Protein AF-A0AAP0S7R6-F1 (afdb_monomer_lite)

Foldseek 3Di:
DLLCVVVVHDDPVVVVVVVLVVQCVVCVNDCVSVVPVPVVVSVVVVVVNVVVVLVVCVVPHDPVVSVVVVVVVVVVVVVVVVVVVVPDDDPPDPDPPPD

Secondary structure (DSSP, 8-state):
-HHHHTTT----HHHHHHHHHHHHHHTTT-THHIIIIIIHHHHHHHHHHHHHHHHHHHHHS-HHHHHHHHHHHHHHHHHHHHHHHTTS----PPPS---

Structure (mmCIF, N/CA/C/O backbone):
data_AF-A0AAP0S7R6-F1
#
_entry.id   AF-A0AAP0S7R6-F1
#
loop_
_atom_site.group_PDB
_atom_site.id
_atom_site.type_symbol
_atom_site.label_atom_id
_atom_site.label_alt_id
_atom_site.label_comp_id
_atom_site.label_asym_id
_atom_site.label_entity_id
_atom_site.label_seq_id
_atom_site.pdbx_PDB_ins_code
_atom_site.Cartn_x
_atom_site.Cartn_y
_atom_site.Cartn_z
_atom_site.occupancy
_atom_site.B_iso_or_equiv
_atom_site.auth_seq_id
_atom_site.auth_comp_id
_atom_site.auth_asym_id
_atom_site.auth_atom_id
_atom_site.pdbx_PDB_model_num
ATOM 1 N N . MET A 1 1 ? -4.822 -11.091 -0.656 1.00 69.81 1 MET A N 1
ATOM 2 C CA . MET A 1 1 ? -5.559 -9.813 -0.559 1.00 69.81 1 MET A CA 1
ATOM 3 C C . MET A 1 1 ? -4.721 -8.626 -1.018 1.00 69.81 1 MET A C 1
ATOM 5 O O . MET A 1 1 ? -4.900 -8.269 -2.162 1.00 69.81 1 MET A O 1
ATOM 9 N N . ILE A 1 2 ? -3.779 -8.067 -0.238 1.00 71.38 2 ILE A N 1
ATOM 10 C CA . ILE A 1 2 ? -3.043 -6.840 -0.656 1.00 71.38 2 ILE A CA 1
ATOM 11 C C . ILE A 1 2 ? -2.302 -7.012 -1.992 1.00 71.38 2 ILE A C 1
ATOM 13 O O . IL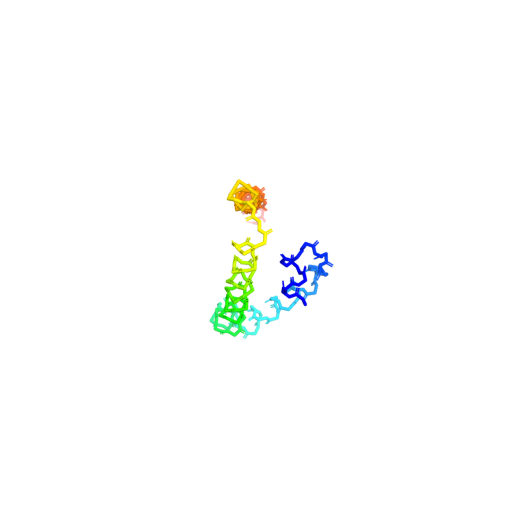E A 1 2 ? -2.474 -6.209 -2.898 1.00 71.38 2 ILE A O 1
ATOM 17 N N . ASN A 1 3 ? -1.530 -8.091 -2.158 1.00 74.50 3 ASN A N 1
ATOM 18 C CA . ASN A 1 3 ? -0.812 -8.327 -3.418 1.00 74.50 3 ASN A CA 1
ATOM 19 C C . ASN A 1 3 ? -1.769 -8.524 -4.606 1.00 74.50 3 ASN A C 1
ATOM 21 O O . ASN A 1 3 ? -1.476 -8.058 -5.694 1.00 74.50 3 ASN A O 1
ATOM 25 N N . GLN A 1 4 ? -2.917 -9.165 -4.375 1.00 77.19 4 GLN A N 1
ATOM 26 C CA . GLN A 1 4 ? -3.945 -9.408 -5.393 1.00 77.19 4 GLN A CA 1
ATOM 27 C C . GLN A 1 4 ? -4.590 -8.097 -5.855 1.00 77.19 4 GLN A C 1
ATOM 29 O O . GLN A 1 4 ? -4.662 -7.827 -7.048 1.00 77.19 4 GLN A O 1
ATOM 34 N N . GLU A 1 5 ? -4.960 -7.227 -4.913 1.00 73.00 5 GLU A N 1
ATOM 35 C CA . GLU A 1 5 ? -5.410 -5.864 -5.218 1.00 73.00 5 GLU A CA 1
ATOM 36 C C . GLU A 1 5 ? -4.341 -5.073 -5.986 1.00 73.00 5 GLU A C 1
ATOM 38 O O . GLU A 1 5 ? -4.644 -4.436 -6.991 1.00 73.00 5 GLU A O 1
ATOM 43 N N . CYS A 1 6 ? -3.069 -5.174 -5.582 1.00 71.19 6 CYS A N 1
ATOM 44 C CA . CYS A 1 6 ? -1.943 -4.516 -6.261 1.00 71.19 6 CYS A CA 1
ATOM 45 C C . CYS A 1 6 ? -1.609 -5.118 -7.645 1.00 71.19 6 CYS A C 1
ATOM 47 O O . CYS A 1 6 ? -0.812 -4.558 -8.412 1.00 71.19 6 CYS A O 1
ATOM 49 N N . GLU A 1 7 ? -2.179 -6.273 -7.976 1.00 78.50 7 GLU A N 1
ATOM 50 C CA . GLU A 1 7 ? -2.157 -6.869 -9.314 1.00 78.50 7 GLU A CA 1
ATOM 51 C C . GLU A 1 7 ? -3.379 -6.470 -10.151 1.00 78.50 7 GLU A C 1
ATOM 53 O O . GLU A 1 7 ? -3.397 -6.727 -11.353 1.00 78.50 7 GLU A O 1
ATOM 58 N N . GLY A 1 8 ? -4.339 -5.753 -9.557 1.00 68.75 8 GLY A N 1
ATOM 59 C CA . GLY A 1 8 ? -5.578 -5.323 -10.199 1.00 68.75 8 GLY A CA 1
ATOM 60 C C . GLY A 1 8 ? -6.726 -6.321 -10.043 1.00 68.75 8 GLY A C 1
ATOM 61 O O . GLY A 1 8 ? -7.767 -6.146 -10.677 1.00 68.75 8 GLY A O 1
ATOM 62 N N . GLU A 1 9 ? -6.573 -7.357 -9.213 1.00 78.12 9 GLU A N 1
ATOM 63 C CA . GLU A 1 9 ? -7.687 -8.238 -8.869 1.00 78.12 9 GLU A CA 1
ATOM 64 C C . GLU A 1 9 ? -8.690 -7.481 -7.992 1.00 78.12 9 GLU A C 1
ATOM 66 O O . GLU A 1 9 ? -8.324 -6.826 -7.011 1.00 78.12 9 GLU A O 1
ATOM 71 N N . GLN A 1 10 ? -9.982 -7.597 -8.313 1.00 65.88 10 GLN A N 1
ATOM 72 C CA . GLN A 1 10 ? -11.028 -7.067 -7.446 1.00 65.88 10 GLN A CA 1
ATOM 73 C C . GLN A 1 10 ? -11.057 -7.859 -6.142 1.00 65.88 10 GLN A C 1
ATOM 75 O O . GLN A 1 10 ? -11.612 -8.954 -6.057 1.00 65.88 10 GLN A O 1
ATOM 80 N N . ILE A 1 11 ? -10.489 -7.274 -5.095 1.00 74.06 11 ILE A N 1
ATOM 81 C CA . ILE A 1 11 ? -10.795 -7.692 -3.737 1.00 74.06 11 ILE A CA 1
ATOM 82 C C . ILE A 1 11 ? -12.175 -7.167 -3.345 1.00 74.06 11 ILE A C 1
ATOM 84 O O . ILE A 1 11 ? -12.622 -6.109 -3.792 1.00 74.06 11 ILE A O 1
ATOM 88 N N . VAL A 1 12 ? -12.858 -7.904 -2.471 1.00 78.69 12 VAL A N 1
ATOM 89 C CA . VAL A 1 12 ? -14.124 -7.454 -1.893 1.00 78.69 12 VAL A CA 1
ATOM 90 C C . VAL A 1 12 ? -13.835 -6.233 -1.014 1.00 78.69 12 VAL A C 1
ATOM 92 O O . VAL A 1 12 ? -13.521 -6.367 0.166 1.00 78.69 12 VAL A O 1
ATOM 95 N N . HIS A 1 13 ? -13.927 -5.032 -1.587 1.00 72.06 13 HIS A N 1
ATOM 96 C CA . HIS A 1 13 ? -13.636 -3.765 -0.906 1.00 72.06 13 HIS A CA 1
ATOM 97 C C . HIS A 1 13 ? -14.512 -3.571 0.346 1.00 72.06 13 HIS A C 1
ATOM 99 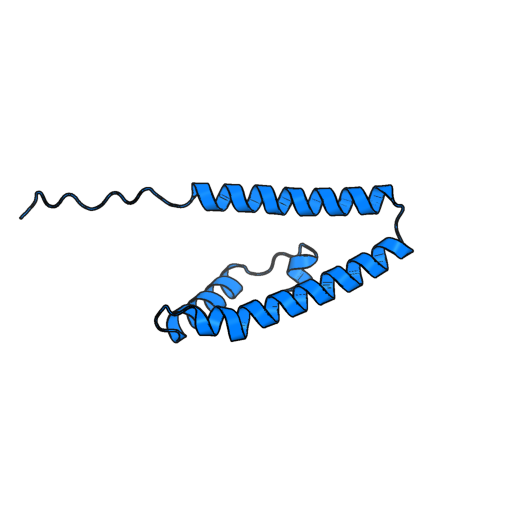O O . HIS A 1 13 ? -14.086 -2.965 1.324 1.00 72.06 13 HIS A O 1
ATOM 105 N N . ALA A 1 14 ? -15.712 -4.164 0.365 1.00 74.31 14 ALA A N 1
ATOM 106 C CA . ALA A 1 14 ? -16.570 -4.213 1.549 1.00 74.31 14 ALA A CA 1
ATOM 107 C C . ALA A 1 14 ? -15.933 -4.983 2.722 1.00 74.31 14 ALA A C 1
ATOM 109 O O . ALA A 1 14 ? -16.090 -4.582 3.868 1.00 74.31 14 ALA A O 1
ATOM 110 N N . LEU A 1 15 ? -15.171 -6.049 2.456 1.00 78.38 15 LEU A N 1
ATOM 111 C CA . LEU A 1 15 ? -14.491 -6.819 3.499 1.00 78.38 15 LEU A CA 1
ATOM 112 C C . LEU A 1 15 ? -13.346 -6.015 4.125 1.00 78.38 15 LEU A C 1
ATOM 114 O O . LEU A 1 15 ? -13.191 -6.014 5.343 1.00 78.38 15 LEU A O 1
ATOM 118 N N . VAL A 1 16 ? -12.575 -5.301 3.298 1.00 79.31 16 VAL A N 1
ATOM 119 C CA . VAL A 1 16 ? -11.502 -4.412 3.773 1.00 79.31 16 VAL A CA 1
ATOM 120 C C . VAL A 1 16 ? -12.080 -3.244 4.563 1.00 79.31 16 VAL A C 1
ATOM 122 O O . VAL A 1 16 ? -11.588 -2.949 5.648 1.00 79.31 16 VAL A O 1
ATOM 125 N N . LYS A 1 17 ? -13.167 -2.639 4.073 1.00 81.31 17 LYS A N 1
ATOM 126 C CA . LYS A 1 17 ? -13.871 -1.565 4.776 1.00 81.31 17 LYS A CA 1
ATOM 127 C C . LYS A 1 17 ? -14.390 -2.015 6.145 1.00 81.31 17 LYS A C 1
ATOM 129 O O . LYS A 1 17 ? -14.120 -1.346 7.131 1.00 81.31 17 LYS A O 1
ATOM 134 N N . ASN A 1 18 ? -15.035 -3.179 6.225 1.00 82.12 18 ASN A N 1
ATOM 135 C CA . ASN A 1 18 ? -15.521 -3.716 7.498 1.00 82.12 18 ASN A CA 1
ATOM 136 C C . ASN A 1 18 ? -14.374 -3.995 8.483 1.00 82.12 18 ASN A C 1
ATOM 138 O O . ASN A 1 18 ? -14.522 -3.764 9.679 1.00 82.12 18 ASN A O 1
ATOM 142 N N . ALA A 1 19 ? -13.225 -4.477 7.998 1.00 80.31 19 ALA A N 1
ATOM 143 C CA . ALA A 1 19 ? -12.046 -4.656 8.842 1.00 80.31 19 ALA A CA 1
ATOM 144 C C . ALA A 1 19 ? -11.524 -3.308 9.371 1.00 80.31 19 ALA A C 1
ATOM 146 O O . ALA A 1 19 ? -11.250 -3.194 10.562 1.00 80.31 19 ALA A O 1
ATOM 147 N N . LEU A 1 20 ? -11.438 -2.285 8.513 1.00 78.88 20 LEU A N 1
ATOM 148 C CA . LEU A 1 20 ? -11.066 -0.918 8.895 1.00 78.88 20 LEU A CA 1
ATOM 149 C C . LEU A 1 20 ? -12.008 -0.336 9.957 1.00 78.88 20 LEU A C 1
ATOM 151 O O . LEU A 1 20 ? -11.533 0.189 10.965 1.00 78.88 20 LEU A O 1
ATOM 155 N N . ASP A 1 21 ? -13.320 -0.469 9.754 1.00 78.50 21 ASP A N 1
ATOM 156 C CA . ASP A 1 21 ? -14.338 0.047 10.671 1.00 78.50 21 ASP A CA 1
ATOM 157 C C . ASP A 1 21 ? -14.165 -0.563 12.077 1.00 78.50 21 ASP A C 1
ATOM 159 O O . ASP A 1 21 ? -14.181 0.168 13.066 1.00 78.50 21 ASP A O 1
ATOM 163 N N . ILE A 1 22 ? -13.838 -1.861 12.182 1.00 80.06 22 ILE A N 1
ATOM 164 C CA . ILE A 1 22 ? -13.532 -2.522 13.465 1.00 80.06 22 ILE A CA 1
ATOM 165 C C . ILE A 1 22 ? -12.310 -1.893 14.154 1.00 80.06 22 ILE A C 1
ATOM 167 O O . ILE A 1 22 ? -12.355 -1.630 15.356 1.00 80.06 22 ILE A O 1
ATOM 171 N N . TYR A 1 23 ? -11.213 -1.623 13.436 1.00 68.75 23 TYR A N 1
ATOM 172 C CA . TYR A 1 23 ? -10.016 -1.010 14.037 1.00 68.75 23 TYR A CA 1
ATOM 173 C C . TYR A 1 23 ? -10.278 0.415 14.548 1.00 68.75 23 TYR A C 1
ATOM 175 O O . TYR A 1 23 ? -9.777 0.792 15.612 1.00 68.75 23 TYR A O 1
ATOM 183 N N . VAL A 1 24 ? -11.100 1.189 13.836 1.00 71.88 24 VAL A N 1
ATOM 184 C CA . VAL A 1 24 ? -11.499 2.548 14.238 1.00 71.88 24 VAL A CA 1
ATOM 185 C C . VAL A 1 24 ? -12.458 2.519 15.435 1.00 71.88 24 VAL A C 1
ATOM 187 O O . VAL A 1 24 ? -12.319 3.321 16.368 1.00 71.88 24 VAL A O 1
ATOM 190 N N . GLU A 1 25 ? -13.401 1.575 15.457 1.00 76.94 25 GLU A N 1
ATOM 191 C CA . GLU A 1 25 ? -14.339 1.378 16.567 1.00 76.94 25 GLU A CA 1
ATOM 192 C C . GLU A 1 25 ? -13.634 0.891 17.841 1.00 76.94 25 GLU A C 1
ATOM 194 O O . GLU A 1 25 ? -13.865 1.446 18.920 1.00 76.94 25 GLU A O 1
ATOM 199 N N . MET A 1 26 ? -12.704 -0.066 17.732 1.00 72.44 26 MET A N 1
ATOM 200 C CA . MET A 1 26 ? -11.888 -0.542 18.860 1.00 72.44 26 MET A CA 1
ATOM 201 C C . MET A 1 26 ? -11.022 0.569 19.462 1.00 72.44 26 MET A C 1
ATOM 203 O O . MET A 1 26 ? -10.808 0.613 20.676 1.00 72.44 26 MET A O 1
ATOM 207 N N . GLY A 1 27 ? -10.565 1.509 18.633 1.00 67.31 27 GLY A N 1
ATOM 208 C CA . GLY A 1 27 ? -9.857 2.699 19.085 1.00 67.31 27 GLY A CA 1
ATOM 209 C C . GLY A 1 27 ? -10.726 3.730 19.797 1.00 67.31 27 GLY A C 1
ATOM 210 O O . GLY A 1 27 ? -10.194 4.755 20.211 1.00 67.31 27 GLY A O 1
ATOM 211 N N . LYS A 1 28 ? -12.044 3.519 19.948 1.00 69.44 28 LYS A N 1
ATOM 212 C CA . LYS A 1 28 ? -12.990 4.568 20.369 1.00 69.44 28 LYS A CA 1
ATOM 213 C C . LYS A 1 28 ? -12.813 5.847 19.533 1.00 69.44 28 LYS A C 1
ATOM 215 O O . LYS A 1 28 ? -12.828 6.946 20.082 1.00 69.44 28 LYS A O 1
ATOM 220 N N . ARG A 1 29 ? -12.617 5.702 18.215 1.00 62.94 29 ARG A N 1
ATOM 221 C CA . ARG A 1 29 ? -12.273 6.777 17.258 1.00 62.94 29 ARG A CA 1
ATOM 222 C C . ARG A 1 29 ? -10.849 7.345 17.362 1.00 62.94 29 ARG A C 1
ATOM 224 O O . ARG A 1 29 ? -10.524 8.257 16.609 1.00 62.94 29 ARG A O 1
ATOM 231 N N . LEU A 1 30 ? -9.979 6.822 18.230 1.00 64.25 30 LEU A N 1
ATOM 232 C CA . LEU A 1 30 ? -8.542 7.091 18.131 1.00 64.25 30 LEU A CA 1
ATOM 233 C C . LEU A 1 30 ? -7.922 6.223 17.031 1.00 64.25 30 LEU A C 1
ATOM 235 O O . LEU A 1 30 ? -7.984 4.997 17.085 1.00 64.25 30 LEU A O 1
ATOM 239 N N . ILE A 1 31 ? -7.234 6.865 16.090 1.00 72.19 31 ILE A N 1
ATOM 240 C CA . ILE A 1 31 ? -6.549 6.221 14.956 1.00 72.19 31 ILE A CA 1
ATOM 241 C C . ILE A 1 31 ? -5.301 5.415 15.351 1.00 72.19 31 ILE A C 1
ATOM 243 O O . ILE A 1 31 ? -4.692 4.773 14.509 1.00 72.19 31 ILE A O 1
ATOM 247 N N . LYS A 1 32 ? -4.931 5.378 16.634 1.00 72.69 32 LYS A N 1
ATOM 248 C CA . LYS A 1 32 ? -3.684 4.761 17.114 1.00 72.69 32 LYS A CA 1
ATOM 249 C C . LYS A 1 32 ? -3.542 3.274 16.752 1.00 72.69 32 LYS A C 1
ATOM 251 O O . LYS A 1 32 ? -2.440 2.823 16.457 1.00 72.69 32 LYS A O 1
ATOM 256 N N . TYR A 1 33 ? -4.635 2.512 16.801 1.00 71.00 33 TYR A N 1
ATOM 257 C CA . TYR A 1 33 ? -4.622 1.093 16.413 1.00 71.00 33 TYR A CA 1
ATOM 258 C C . TYR A 1 33 ? -4.677 0.914 14.894 1.00 71.00 33 TYR A C 1
ATOM 260 O O . TYR A 1 33 ? -4.109 -0.036 14.369 1.00 71.00 33 TYR A O 1
ATOM 268 N N . TYR A 1 34 ? -5.302 1.856 14.183 1.00 74.75 34 TYR A N 1
ATOM 269 C CA . TYR A 1 34 ? -5.247 1.903 12.727 1.00 74.75 34 TYR A CA 1
ATOM 270 C C . TYR A 1 34 ? -3.807 2.145 12.248 1.00 74.75 34 TYR A C 1
ATOM 272 O O . TYR A 1 34 ? -3.286 1.331 11.495 1.00 74.75 34 TYR A O 1
ATOM 280 N N . GLU A 1 35 ? -3.134 3.182 12.752 1.00 77.94 35 GLU A N 1
ATOM 281 C CA . GLU A 1 35 ? -1.755 3.524 12.372 1.00 77.94 35 GLU A CA 1
ATOM 282 C C . GLU A 1 35 ? -0.780 2.373 12.670 1.00 77.94 35 GLU A C 1
ATOM 284 O O . GLU A 1 35 ? -0.018 1.931 11.810 1.00 77.94 35 GLU A O 1
ATOM 289 N N . LYS A 1 36 ? -0.820 1.847 13.901 1.00 78.88 36 LYS A N 1
ATOM 290 C CA . LYS A 1 36 ? 0.173 0.873 14.366 1.00 78.88 36 LYS A CA 1
ATOM 291 C C . LYS A 1 36 ? -0.075 -0.546 13.856 1.00 78.88 36 LYS A C 1
ATOM 293 O O . LYS A 1 36 ? 0.867 -1.234 13.475 1.00 78.88 36 LYS A O 1
ATOM 298 N N . ASP A 1 37 ? -1.321 -1.011 13.882 1.00 77.19 37 ASP A N 1
ATOM 299 C CA . ASP A 1 37 ? -1.605 -2.434 13.669 1.00 77.19 37 ASP A CA 1
ATOM 300 C C . ASP A 1 37 ? -2.081 -2.728 12.239 1.00 77.19 37 ASP A C 1
ATOM 302 O O . ASP A 1 37 ? -1.920 -3.853 11.759 1.00 77.19 37 ASP A O 1
ATOM 306 N N . PHE A 1 38 ? -2.627 -1.728 11.537 1.00 79.06 38 PHE A N 1
ATOM 307 C CA . PHE A 1 38 ? -3.122 -1.881 10.169 1.00 79.06 38 PHE A CA 1
ATOM 308 C C . PHE A 1 38 ? -2.240 -1.164 9.140 1.00 79.06 38 PHE A C 1
ATOM 310 O O . PHE A 1 38 ? -1.717 -1.813 8.233 1.00 79.06 38 PHE A O 1
ATOM 317 N N . GLU A 1 39 ? -2.040 0.147 9.278 1.00 82.44 39 GLU A N 1
ATOM 318 C CA . GLU A 1 39 ? -1.320 0.973 8.306 1.00 82.44 39 GLU A CA 1
ATOM 319 C C . GLU A 1 39 ? 0.154 0.573 8.197 1.00 82.44 39 GLU A C 1
ATOM 321 O O . GLU A 1 39 ? 0.630 0.333 7.089 1.00 82.44 39 GLU A O 1
ATOM 326 N N . GLU A 1 40 ? 0.862 0.387 9.318 1.00 85.94 40 GLU A N 1
ATOM 327 C CA . GLU A 1 40 ? 2.264 -0.055 9.302 1.00 85.94 40 GLU A CA 1
ATOM 328 C C . GLU A 1 40 ? 2.434 -1.394 8.557 1.00 85.94 40 GLU A C 1
ATOM 330 O O . GLU A 1 40 ? 3.312 -1.555 7.700 1.00 85.94 40 GLU A O 1
ATOM 335 N N . ALA A 1 41 ? 1.555 -2.360 8.837 1.00 83.81 41 ALA A N 1
ATOM 336 C CA . ALA A 1 41 ? 1.583 -3.671 8.198 1.00 83.81 41 ALA A CA 1
ATOM 337 C C . ALA A 1 41 ? 1.241 -3.595 6.699 1.00 83.81 41 ALA A C 1
ATOM 339 O O . ALA A 1 41 ? 1.860 -4.292 5.884 1.00 83.81 41 ALA A O 1
ATOM 340 N N . MET A 1 42 ? 0.278 -2.745 6.334 1.00 8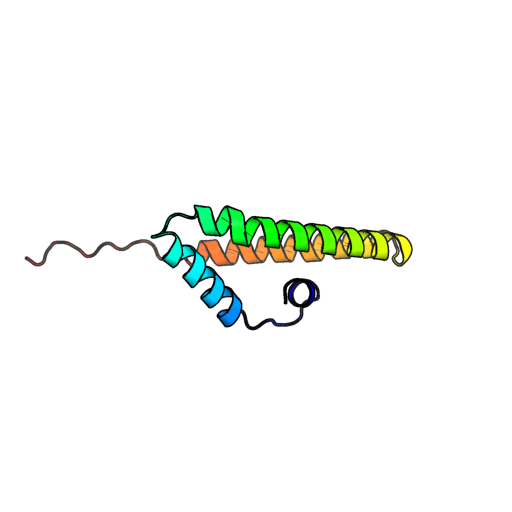1.56 42 MET A N 1
ATOM 341 C CA . MET A 1 42 ? -0.151 -2.512 4.955 1.00 81.56 42 MET A CA 1
ATOM 342 C C . MET A 1 42 ? 0.969 -1.848 4.147 1.00 81.56 42 MET A C 1
ATOM 344 O O . MET A 1 42 ? 1.392 -2.400 3.130 1.00 81.56 42 MET A O 1
ATOM 348 N N . LEU A 1 43 ? 1.546 -0.752 4.650 1.00 85.31 43 LEU A N 1
ATOM 349 C CA . LEU A 1 43 ? 2.667 -0.043 4.030 1.00 85.31 43 LEU A CA 1
ATOM 350 C C . LEU A 1 43 ? 3.873 -0.959 3.821 1.00 85.31 43 LEU A C 1
ATOM 352 O O . LEU A 1 43 ? 4.437 -1.000 2.728 1.00 85.31 43 LEU A O 1
ATOM 356 N N . LYS A 1 44 ? 4.245 -1.753 4.831 1.00 87.00 44 LYS A N 1
ATOM 357 C CA . LYS A 1 44 ? 5.377 -2.685 4.731 1.00 87.00 44 LYS A CA 1
ATOM 358 C C . LYS A 1 44 ? 5.157 -3.755 3.662 1.00 87.00 44 LYS A C 1
ATOM 360 O O . LYS A 1 44 ? 6.082 -4.069 2.904 1.00 87.00 44 LYS A O 1
ATOM 365 N N . LYS A 1 45 ? 3.944 -4.316 3.577 1.00 84.56 45 LYS A N 1
ATOM 366 C CA . LYS A 1 45 ? 3.591 -5.281 2.523 1.00 84.56 45 LYS A CA 1
ATOM 367 C C . LYS A 1 45 ? 3.634 -4.640 1.141 1.00 84.56 45 LYS A C 1
ATOM 369 O O . LYS A 1 45 ? 4.271 -5.198 0.250 1.00 84.56 45 LYS A O 1
ATOM 374 N N . THR A 1 46 ? 3.026 -3.470 0.982 1.00 81.50 46 THR A N 1
ATOM 375 C CA . THR A 1 46 ? 2.968 -2.744 -0.292 1.00 81.50 46 THR A CA 1
ATOM 376 C C . THR A 1 46 ? 4.360 -2.322 -0.767 1.00 81.50 46 THR A C 1
ATOM 378 O O . THR A 1 46 ? 4.708 -2.545 -1.926 1.00 81.50 46 THR A O 1
ATOM 381 N N . ALA A 1 47 ? 5.211 -1.817 0.132 1.00 85.69 47 ALA A N 1
ATOM 382 C CA . ALA A 1 47 ? 6.600 -1.477 -0.176 1.00 85.69 47 ALA A CA 1
ATOM 383 C C . ALA A 1 47 ? 7.405 -2.703 -0.637 1.00 85.69 47 ALA A C 1
ATOM 385 O O . ALA A 1 47 ? 8.119 -2.641 -1.638 1.00 85.69 47 ALA A O 1
ATOM 386 N N . THR A 1 48 ? 7.252 -3.839 0.053 1.00 88.56 48 THR A N 1
ATOM 387 C CA . THR A 1 48 ? 7.916 -5.097 -0.329 1.00 88.56 48 THR A CA 1
ATOM 388 C C . THR A 1 48 ? 7.450 -5.571 -1.708 1.00 88.56 48 THR A C 1
ATOM 390 O O . THR A 1 48 ? 8.277 -5.926 -2.548 1.00 88.56 48 THR A O 1
ATOM 393 N N . PHE A 1 49 ? 6.139 -5.524 -1.962 1.00 86.69 49 PHE A N 1
ATOM 394 C CA . PHE A 1 49 ? 5.543 -5.923 -3.234 1.00 86.69 49 PHE A CA 1
ATOM 395 C C . PHE A 1 49 ? 6.063 -5.076 -4.403 1.00 86.69 49 PHE A C 1
ATOM 397 O O . PHE A 1 49 ? 6.566 -5.626 -5.384 1.00 86.69 49 PHE A O 1
ATOM 404 N N . TYR A 1 50 ? 6.005 -3.743 -4.302 1.00 81.31 50 TYR A N 1
ATOM 405 C CA . TYR A 1 50 ? 6.476 -2.869 -5.381 1.00 81.31 50 TYR A CA 1
ATOM 406 C C . TYR A 1 50 ? 7.992 -2.909 -5.562 1.00 81.31 50 TYR A C 1
ATOM 408 O O . TYR A 1 50 ? 8.453 -2.821 -6.696 1.00 81.31 50 TYR A O 1
ATOM 416 N N . SER A 1 51 ? 8.765 -3.121 -4.493 1.00 87.00 51 SER A N 1
ATOM 417 C CA . SER A 1 51 ? 10.213 -3.331 -4.593 1.00 87.00 51 SER A CA 1
ATOM 418 C C . SER A 1 51 ? 10.545 -4.575 -5.430 1.00 87.00 51 SER A C 1
ATOM 420 O O . SER A 1 51 ? 11.314 -4.502 -6.391 1.00 87.00 51 SER A O 1
ATOM 422 N N . GLN A 1 52 ? 9.887 -5.704 -5.148 1.00 88.12 52 GLN A N 1
ATOM 423 C CA . GLN A 1 52 ? 10.047 -6.933 -5.933 1.00 88.12 52 GLN A CA 1
ATOM 424 C C . GLN A 1 52 ? 9.560 -6.759 -7.376 1.00 88.12 52 GLN A C 1
ATOM 426 O O . GLN A 1 52 ? 10.239 -7.168 -8.316 1.00 88.12 52 GLN A O 1
ATOM 431 N N . LYS A 1 53 ? 8.412 -6.105 -7.571 1.00 83.25 53 LYS A N 1
ATOM 432 C CA . LYS A 1 53 ? 7.837 -5.848 -8.897 1.00 83.25 53 LYS A CA 1
ATOM 433 C C . LYS A 1 53 ? 8.741 -4.951 -9.746 1.00 83.25 53 LYS A C 1
ATOM 435 O O . LYS A 1 53 ? 8.967 -5.263 -10.911 1.00 83.25 53 LYS A O 1
ATOM 440 N N . ALA A 1 54 ? 9.317 -3.903 -9.160 1.00 80.25 54 ALA A N 1
ATOM 441 C CA . ALA A 1 54 ? 10.286 -3.036 -9.825 1.00 80.25 54 ALA A CA 1
ATOM 442 C C . ALA A 1 54 ? 11.570 -3.794 -10.195 1.00 80.25 54 ALA A C 1
ATOM 444 O O . ALA A 1 54 ? 12.033 -3.683 -11.329 1.00 80.25 54 ALA A O 1
ATOM 445 N N . SER A 1 55 ? 12.102 -4.623 -9.289 1.00 85.94 55 SER A N 1
ATOM 446 C CA . SER A 1 55 ? 13.272 -5.471 -9.565 1.00 85.94 55 SER A CA 1
ATOM 447 C C . SER A 1 55 ? 13.012 -6.481 -10.694 1.00 85.94 55 SER A C 1
ATOM 449 O O . SER A 1 55 ? 13.863 -6.685 -11.562 1.00 85.94 55 SER A O 1
ATOM 451 N N . ASN A 1 56 ? 11.809 -7.051 -10.758 1.00 83.38 56 ASN A N 1
ATOM 452 C CA . ASN A 1 56 ? 11.407 -7.914 -11.867 1.00 83.38 56 ASN A CA 1
ATOM 453 C C . ASN A 1 56 ? 11.245 -7.126 -13.174 1.00 83.38 56 ASN A C 1
ATOM 455 O O . ASN A 1 56 ? 11.647 -7.594 -14.234 1.00 83.38 56 ASN A O 1
ATOM 459 N N . TRP A 1 57 ? 10.665 -5.926 -13.142 1.00 81.12 57 TRP A N 1
ATOM 460 C CA . TRP A 1 57 ? 10.461 -5.129 -14.353 1.00 81.12 57 TRP A CA 1
ATOM 461 C C . TRP A 1 57 ? 11.759 -4.596 -14.941 1.00 81.12 57 TRP A C 1
ATOM 463 O O . TRP A 1 57 ? 11.910 -4.644 -16.155 1.00 81.12 57 TRP A O 1
ATOM 473 N N . ILE A 1 58 ? 12.716 -4.166 -14.118 1.00 77.38 58 ILE A N 1
ATOM 474 C CA . ILE A 1 58 ? 13.993 -3.638 -14.621 1.00 77.38 58 ILE A CA 1
ATOM 475 C C . ILE A 1 58 ? 14.814 -4.699 -15.367 1.00 77.38 58 ILE A C 1
ATOM 477 O O . ILE A 1 58 ? 15.637 -4.366 -16.211 1.00 77.38 58 ILE A O 1
ATOM 481 N N . THR A 1 59 ? 14.584 -5.979 -15.060 1.00 79.56 59 THR A N 1
ATOM 482 C CA . THR A 1 59 ? 15.264 -7.114 -15.699 1.00 79.56 59 THR A CA 1
ATOM 483 C C . THR A 1 59 ? 14.493 -7.695 -16.884 1.00 79.56 59 THR A C 1
ATOM 485 O O . THR A 1 59 ? 15.092 -8.373 -17.713 1.00 79.56 59 THR A O 1
ATOM 488 N N . SER A 1 60 ? 13.184 -7.438 -16.988 1.00 75.94 60 SER A N 1
ATOM 489 C CA . SER A 1 60 ? 12.304 -8.063 -17.990 1.00 75.94 60 SER A CA 1
ATOM 490 C C . SER A 1 60 ? 11.676 -7.096 -18.996 1.00 75.94 60 SER A C 1
ATOM 492 O O . SER A 1 60 ? 11.101 -7.553 -19.983 1.00 75.94 60 SER A O 1
ATOM 494 N N . LYS A 1 61 ? 11.762 -5.780 -18.773 1.00 72.44 61 LYS A N 1
ATOM 495 C CA . LYS A 1 61 ? 11.124 -4.756 -19.609 1.00 72.44 61 LYS A CA 1
ATOM 496 C C . LYS A 1 61 ? 12.127 -3.781 -20.209 1.00 72.44 61 LYS A C 1
ATOM 498 O O . LYS A 1 61 ? 13.194 -3.540 -19.649 1.00 72.44 61 LYS A O 1
ATOM 503 N N . SER A 1 62 ? 11.743 -3.180 -21.335 1.00 78.94 62 SER A N 1
ATOM 504 C CA . SER A 1 62 ? 12.437 -2.008 -21.865 1.00 78.94 62 SER A CA 1
ATOM 505 C C . SER A 1 62 ? 12.256 -0.805 -20.925 1.00 78.94 62 SER A C 1
ATOM 507 O O . SER A 1 62 ? 11.303 -0.743 -20.141 1.00 78.94 62 SER A O 1
ATOM 509 N N . TYR A 1 63 ? 13.166 0.170 -20.999 1.00 75.50 63 TYR A N 1
ATOM 510 C CA . TYR A 1 63 ? 13.078 1.398 -20.202 1.00 75.50 63 TYR A CA 1
ATOM 511 C C . TYR A 1 63 ? 11.762 2.160 -20.450 1.00 75.50 63 TYR A C 1
ATOM 513 O O . TYR A 1 63 ? 11.137 2.630 -19.499 1.00 75.50 63 TYR A O 1
ATOM 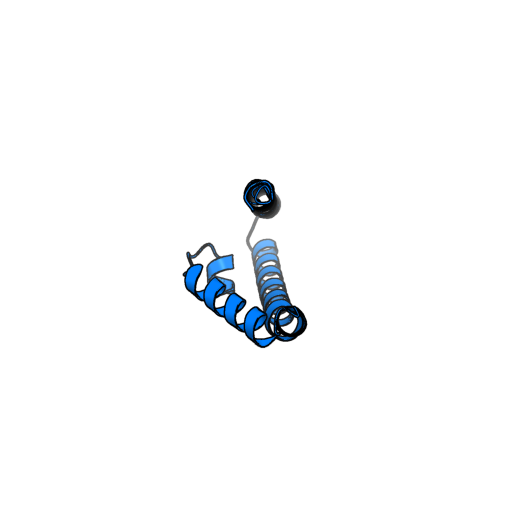521 N N . GLU A 1 64 ? 11.303 2.224 -21.704 1.00 79.50 64 GLU A N 1
ATOM 522 C CA . GLU A 1 64 ? 10.037 2.873 -22.072 1.00 79.50 64 GLU A CA 1
ATOM 523 C C . GLU A 1 64 ? 8.829 2.182 -21.425 1.00 79.50 64 GLU A C 1
ATOM 525 O O . GLU A 1 64 ? 7.991 2.852 -20.820 1.00 79.50 64 GLU A O 1
ATOM 530 N N . ASP A 1 65 ? 8.778 0.846 -21.444 1.00 76.50 65 ASP A N 1
ATOM 531 C CA . ASP A 1 65 ? 7.681 0.079 -20.834 1.00 76.50 65 ASP A CA 1
ATOM 532 C C . ASP A 1 65 ? 7.634 0.208 -19.305 1.00 76.50 65 ASP A C 1
ATOM 534 O O . ASP A 1 65 ? 6.563 0.128 -18.692 1.00 76.50 65 ASP A O 1
ATOM 538 N N . TYR A 1 66 ? 8.794 0.376 -18.664 1.00 74.38 66 TYR A N 1
ATOM 539 C CA . TYR A 1 66 ? 8.879 0.636 -17.229 1.00 74.38 66 TYR A CA 1
ATOM 540 C C . TYR A 1 66 ? 8.343 2.031 -16.890 1.00 74.38 66 TYR A C 1
ATOM 542 O O . TYR A 1 66 ? 7.493 2.166 -16.007 1.00 74.38 66 TYR A O 1
ATOM 550 N N . MET A 1 67 ? 8.794 3.059 -17.613 1.00 81.31 67 MET A N 1
ATOM 551 C CA . MET A 1 67 ? 8.362 4.438 -17.378 1.00 81.31 67 MET A CA 1
ATOM 552 C C . MET A 1 67 ? 6.863 4.613 -17.631 1.00 81.31 67 MET A C 1
ATOM 554 O O . MET A 1 67 ? 6.184 5.243 -16.820 1.00 81.31 67 MET A O 1
ATOM 558 N N . LEU A 1 68 ? 6.323 3.986 -18.681 1.00 82.19 68 LEU A N 1
ATOM 559 C CA . LEU A 1 68 ? 4.887 3.999 -18.958 1.00 82.19 68 LEU A CA 1
ATOM 560 C C . LEU A 1 68 ? 4.082 3.384 -17.801 1.00 82.19 68 LEU A C 1
ATOM 562 O O . LEU A 1 68 ? 3.114 3.983 -17.339 1.00 82.19 68 LEU A O 1
ATOM 566 N N . LYS A 1 69 ? 4.530 2.242 -17.257 1.00 75.50 69 LYS A N 1
ATOM 567 C CA . LYS A 1 69 ? 3.893 1.592 -16.096 1.00 75.50 69 LYS A CA 1
ATOM 568 C C . LYS A 1 69 ? 3.885 2.469 -14.844 1.00 75.50 69 LYS A C 1
ATOM 570 O O . LYS A 1 69 ? 2.903 2.455 -14.104 1.00 75.50 69 LYS A O 1
ATOM 575 N N . VAL A 1 70 ? 4.967 3.205 -14.586 1.00 75.31 70 VAL A N 1
ATOM 576 C CA . VAL A 1 70 ? 5.057 4.123 -13.438 1.00 75.31 70 VAL A CA 1
ATOM 577 C C . VAL A 1 70 ? 4.075 5.286 -13.599 1.00 75.31 70 VAL A C 1
ATOM 579 O O . VAL A 1 70 ? 3.376 5.629 -12.646 1.00 75.31 70 VAL A O 1
ATOM 582 N N . VAL A 1 71 ? 3.976 5.853 -14.804 1.00 78.38 71 VAL A N 1
ATOM 583 C CA . VAL A 1 71 ? 3.059 6.963 -15.107 1.00 78.38 71 VAL A CA 1
ATOM 584 C C . VAL A 1 71 ? 1.596 6.523 -15.030 1.00 78.38 71 VAL A C 1
ATOM 586 O O . VAL A 1 71 ? 0.803 7.207 -14.388 1.00 78.38 71 VAL A O 1
ATOM 589 N N . GLU A 1 72 ? 1.237 5.370 -15.606 1.00 77.81 72 GLU A N 1
ATOM 590 C CA . GLU A 1 72 ? -0.117 4.801 -15.501 1.00 77.81 72 GLU A CA 1
ATOM 591 C C . GLU A 1 72 ? -0.544 4.639 -14.038 1.00 77.81 72 GLU A C 1
ATOM 593 O O . GLU A 1 72 ? -1.637 5.053 -13.647 1.00 77.81 72 GLU A O 1
ATOM 598 N N . HIS A 1 73 ? 0.335 4.064 -13.214 1.00 69.38 73 HIS A N 1
ATOM 599 C CA . HIS A 1 73 ? 0.034 3.825 -11.808 1.00 69.38 73 HIS A CA 1
ATOM 600 C C . HIS A 1 73 ? -0.055 5.133 -11.004 1.00 69.38 73 HIS A C 1
ATOM 602 O O . HIS A 1 73 ? -0.911 5.259 -10.131 1.00 69.38 73 HIS A O 1
ATOM 608 N N . GLY A 1 74 ? 0.781 6.129 -11.318 1.00 74.00 74 GLY A N 1
ATOM 609 C CA . GLY A 1 74 ? 0.715 7.459 -10.706 1.00 74.00 74 GLY A CA 1
ATOM 610 C C . GLY A 1 74 ? -0.560 8.231 -11.063 1.00 74.00 74 GLY A C 1
ATOM 611 O O . GLY A 1 74 ? -1.172 8.844 -10.190 1.00 74.00 74 GLY A O 1
ATOM 612 N N . LEU A 1 75 ? -1.005 8.159 -12.322 1.00 70.00 75 LEU A N 1
ATOM 613 C CA . LEU A 1 75 ? -2.216 8.840 -12.791 1.00 70.00 75 LEU A CA 1
ATOM 614 C C . LEU A 1 75 ? -3.491 8.244 -12.172 1.00 70.00 75 LEU A C 1
ATOM 616 O O . LEU A 1 75 ? -4.408 8.981 -11.814 1.00 70.00 75 LEU A O 1
ATOM 620 N N . LEU A 1 76 ? -3.542 6.919 -11.994 1.00 68.44 76 LEU A N 1
ATOM 621 C CA . LEU A 1 76 ? -4.648 6.252 -11.296 1.00 68.44 76 LEU A CA 1
ATOM 622 C C . LEU A 1 76 ? -4.774 6.717 -9.838 1.00 68.44 76 LEU A C 1
ATOM 624 O O . LEU A 1 76 ? -5.891 6.9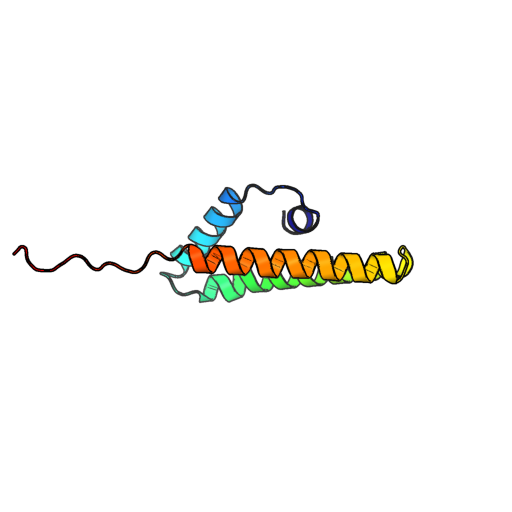38 -9.371 1.00 68.44 76 LEU A O 1
ATOM 628 N N . ILE A 1 77 ? -3.648 6.909 -9.141 1.00 70.50 77 ILE A N 1
ATOM 629 C CA . ILE A 1 77 ? -3.632 7.425 -7.764 1.00 70.50 77 ILE A CA 1
ATOM 630 C C . ILE A 1 77 ? -4.163 8.863 -7.725 1.00 70.50 77 ILE A C 1
ATOM 632 O O . ILE A 1 77 ? -5.037 9.157 -6.912 1.00 70.50 77 ILE A O 1
ATOM 636 N N . ALA A 1 78 ? -3.702 9.733 -8.629 1.00 71.81 78 ALA A N 1
ATOM 637 C CA . ALA A 1 78 ? -4.170 11.118 -8.706 1.00 71.81 78 ALA A CA 1
ATOM 638 C C . ALA A 1 78 ? -5.690 11.200 -8.950 1.00 71.81 78 ALA A C 1
ATOM 640 O O . ALA A 1 78 ? -6.406 11.864 -8.202 1.00 71.81 78 ALA A O 1
ATOM 641 N N . ASN A 1 79 ? -6.207 10.430 -9.913 1.00 69.12 79 ASN A N 1
ATOM 642 C CA . ASN A 1 79 ? -7.643 10.381 -10.209 1.00 69.12 79 ASN A CA 1
ATOM 643 C C . ASN A 1 79 ? -8.473 9.839 -9.029 1.00 69.12 79 ASN A C 1
ATOM 645 O O . ASN A 1 79 ? -9.591 10.293 -8.787 1.00 69.12 79 ASN A O 1
ATOM 649 N N . ALA A 1 80 ? -7.945 8.861 -8.284 1.00 67.00 80 ALA A N 1
ATOM 650 C CA . ALA A 1 80 ? -8.614 8.321 -7.104 1.00 67.00 80 ALA A CA 1
ATOM 651 C C . ALA A 1 80 ? -8.691 9.343 -5.956 1.00 67.00 80 ALA A C 1
ATOM 653 O O . ALA A 1 80 ? -9.705 9.378 -5.259 1.00 67.00 80 ALA A O 1
ATOM 654 N N . MET A 1 81 ? -7.671 10.193 -5.781 1.00 72.94 81 MET A N 1
ATOM 655 C CA . MET A 1 81 ? -7.678 11.273 -4.785 1.00 72.94 81 MET A CA 1
ATOM 656 C C . MET A 1 81 ? -8.735 12.340 -5.111 1.00 72.94 81 MET A C 1
ATOM 658 O O . MET A 1 81 ? -9.532 12.691 -4.242 1.00 72.94 81 MET A O 1
ATOM 662 N N . GLU A 1 82 ? -8.834 12.769 -6.374 1.00 74.56 82 GLU A N 1
ATOM 663 C CA . GLU A 1 82 ? -9.838 13.755 -6.816 1.00 74.56 82 GLU A CA 1
ATOM 664 C C . GLU A 1 82 ? -11.292 13.280 -6.610 1.00 74.56 82 GLU A C 1
ATOM 666 O O . GLU A 1 82 ? -12.199 14.078 -6.357 1.00 74.56 82 GLU A O 1
ATOM 671 N N . LEU A 1 83 ? -11.543 11.969 -6.711 1.00 59.66 83 LEU A N 1
ATOM 672 C CA . LEU A 1 83 ? -12.868 11.380 -6.478 1.00 59.66 83 LEU A CA 1
ATOM 673 C C . LEU A 1 83 ? -13.257 11.328 -4.993 1.00 59.66 83 LEU A C 1
ATOM 675 O O . LEU A 1 83 ? -14.451 11.298 -4.687 1.00 59.66 83 LEU A O 1
ATOM 679 N N . GLN A 1 84 ? -12.283 11.302 -4.079 1.00 57.88 84 GLN A N 1
ATOM 680 C CA . GLN A 1 84 ? -12.537 11.317 -2.635 1.00 57.88 84 GLN A CA 1
ATOM 681 C C . GLN A 1 84 ? -12.882 12.730 -2.143 1.00 57.88 84 GLN A C 1
ATOM 683 O O . GLN A 1 84 ? -13.804 12.875 -1.343 1.00 57.88 84 GLN A O 1
ATOM 688 N N . GLU A 1 85 ? -12.233 13.770 -2.679 1.00 62.84 85 GLU A N 1
ATOM 689 C CA . GLU A 1 85 ? -12.524 15.172 -2.332 1.00 62.84 85 GLU A CA 1
ATOM 690 C C . GLU A 1 85 ? -13.949 15.592 -2.725 1.00 62.84 85 GLU A C 1
ATOM 692 O O . GLU A 1 85 ? -14.642 16.254 -1.957 1.00 62.84 85 GLU A O 1
ATOM 697 N N . LYS A 1 86 ? -14.455 15.129 -3.876 1.00 57.00 86 LYS A N 1
ATOM 698 C CA . LYS A 1 86 ? -15.825 15.433 -4.340 1.00 57.00 86 LYS A CA 1
ATOM 699 C C . LYS A 1 86 ? -16.937 14.736 -3.545 1.00 57.00 86 LYS A C 1
ATOM 701 O O . LYS A 1 86 ? -18.112 14.965 -3.824 1.00 57.00 86 LYS A O 1
ATOM 706 N N . LYS A 1 87 ? -16.601 13.848 -2.603 1.00 54.88 87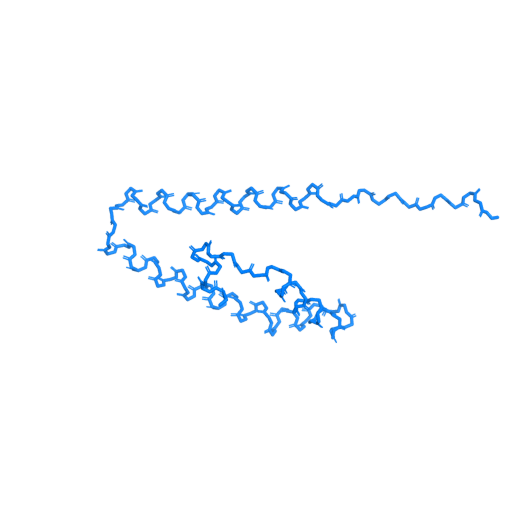 LYS A N 1
ATOM 707 C CA . LYS A 1 87 ? -17.568 13.012 -1.874 1.00 54.88 87 LYS A CA 1
ATOM 708 C C . LYS A 1 87 ? -17.870 13.484 -0.454 1.00 54.88 87 LYS A C 1
ATOM 710 O O . LYS A 1 87 ? -18.709 12.860 0.194 1.00 54.88 87 LYS A O 1
ATOM 715 N N . GLN A 1 88 ? -17.228 14.547 0.033 1.00 40.34 88 GLN A N 1
ATOM 716 C CA . GLN A 1 88 ? -17.657 15.200 1.269 1.00 40.34 88 GLN A CA 1
ATOM 717 C C . GLN A 1 88 ? -18.852 16.111 0.949 1.00 40.34 88 GLN A C 1
ATOM 719 O O . GLN A 1 88 ? -18.667 17.094 0.236 1.00 40.34 88 GLN A O 1
ATOM 724 N N . PRO A 1 89 ? -20.079 15.801 1.412 1.00 49.00 89 PRO A N 1
ATOM 725 C CA . PRO A 1 89 ? -21.160 16.768 1.336 1.00 49.00 89 PRO A CA 1
ATOM 726 C C . PRO A 1 89 ? -20.833 17.918 2.288 1.00 49.00 89 PRO A C 1
ATOM 728 O O . PRO A 1 89 ? -20.453 17.680 3.439 1.00 49.00 89 PRO A O 1
ATOM 731 N N . ASP A 1 90 ? -20.974 19.147 1.793 1.00 46.34 90 ASP A N 1
ATOM 732 C CA . ASP A 1 90 ? -20.987 20.342 2.624 1.00 46.34 90 ASP A CA 1
ATOM 733 C C . ASP A 1 90 ? -21.922 20.090 3.808 1.00 46.34 90 ASP A C 1
ATOM 735 O O . ASP A 1 90 ? -23.072 19.677 3.643 1.00 46.34 90 ASP A O 1
ATOM 739 N N . GLY A 1 91 ? -21.385 20.246 5.017 1.00 50.94 91 GLY A N 1
ATOM 740 C CA . GLY A 1 91 ? -22.142 20.104 6.247 1.00 50.94 91 GLY A CA 1
ATOM 741 C C . GLY A 1 91 ? -23.216 21.180 6.317 1.00 50.94 91 GLY A C 1
ATOM 742 O O . GLY A 1 91 ? -22.992 22.243 6.888 1.00 50.94 91 GLY A O 1
ATOM 743 N N . GLU A 1 92 ? -24.386 20.900 5.755 1.00 50.28 92 GLU A N 1
ATOM 744 C CA . GLU A 1 92 ? -25.596 21.663 6.010 1.00 50.28 92 GLU A CA 1
ATOM 745 C C . GLU A 1 92 ? -26.066 21.275 7.419 1.00 50.28 92 GLU A C 1
ATOM 747 O O . GLU A 1 92 ? -26.677 20.230 7.652 1.00 50.28 92 GLU A O 1
ATOM 752 N N . ALA A 1 93 ? -25.645 22.070 8.406 1.00 56.59 93 ALA A N 1
ATOM 753 C CA . ALA A 1 93 ? -26.116 21.947 9.776 1.00 56.59 93 ALA A CA 1
ATOM 754 C C . ALA A 1 93 ? -27.645 22.141 9.798 1.00 56.59 93 ALA A C 1
ATOM 756 O O . ALA A 1 93 ? -28.142 23.041 9.116 1.00 56.59 93 ALA A O 1
ATOM 757 N N . PRO A 1 94 ? -28.408 21.348 10.572 1.00 49.06 94 PRO A N 1
ATOM 758 C CA . PRO A 1 94 ? -29.837 21.578 10.694 1.00 49.06 94 PRO A CA 1
ATOM 759 C C . PRO A 1 94 ? -30.070 22.966 11.300 1.00 49.06 94 PRO A C 1
ATOM 761 O O . PRO A 1 94 ? -29.527 23.295 12.358 1.00 49.06 94 PRO A O 1
ATOM 764 N N . SER A 1 95 ? -30.857 23.778 10.590 1.00 57.41 95 SER A N 1
ATOM 765 C CA . SER A 1 95 ? -31.366 25.064 11.061 1.00 57.41 95 SER A CA 1
ATOM 766 C C . SER A 1 95 ? -32.011 24.882 12.436 1.00 57.41 95 SER A C 1
ATOM 768 O O . SER A 1 95 ? -32.897 24.046 12.597 1.00 57.41 95 SER A O 1
ATOM 770 N N . ILE A 1 96 ? -31.564 25.655 13.426 1.00 57.12 96 ILE A N 1
ATOM 771 C CA . ILE A 1 96 ? -32.067 25.613 14.810 1.00 57.12 96 ILE A CA 1
ATOM 772 C C . ILE A 1 96 ? -33.311 26.513 14.965 1.00 57.12 96 ILE A C 1
ATOM 774 O O . ILE A 1 96 ? -33.556 27.048 16.037 1.00 57.12 96 ILE A O 1
ATOM 778 N N . ASP A 1 97 ? -34.090 26.713 13.899 1.00 54.28 97 ASP A N 1
ATOM 779 C CA . ASP A 1 97 ? -35.255 27.614 13.910 1.00 54.28 97 ASP A CA 1
ATOM 780 C C . ASP A 1 97 ? -36.603 26.876 14.028 1.00 54.28 97 ASP A C 1
ATOM 782 O O . ASP A 1 97 ? -37.644 27.374 13.613 1.00 54.28 97 ASP A O 1
ATOM 786 N N . GLU A 1 98 ? -36.599 25.682 14.625 1.00 56.19 98 GLU A N 1
ATOM 787 C CA . GLU A 1 98 ? -37.814 25.009 15.104 1.00 56.19 98 GLU A CA 1
ATOM 788 C C . GLU A 1 98 ? -37.591 24.439 16.514 1.00 56.19 98 GLU A C 1
ATOM 790 O O . GLU A 1 98 ? -37.422 23.231 16.688 1.00 56.19 98 GLU A O 1
ATOM 795 N N . MET A 1 99 ? -37.577 25.314 17.529 1.00 43.41 99 MET A N 1
ATOM 796 C CA . MET A 1 99 ? -38.029 24.997 18.896 1.00 43.41 99 MET A CA 1
ATOM 797 C C . MET A 1 99 ? -38.287 26.247 19.738 1.00 43.41 99 MET A C 1
ATOM 799 O O . MET A 1 99 ? -37.346 27.048 19.925 1.00 43.41 99 MET A O 1
#

pLDDT: mean 72.72, std 10.7, range [40.34, 88.56]

Organism: Liquidambar formosana (NCBI:txid63359)

Sequence (99 aa):
MINQECEGEQIVHALVKNALDIYVEMGKRLIKYYEKDFEEAMLKKTATFYSQKASNWITSKSYEDYMLKVVEHGLLIANAMELQEKKQPDGEAPSIDEM

Radius of gyration: 19.24 Å; chains: 1; bounding box: 53×37×42 Å

InterPro domains:
  IPR001373 Cullin, N-terminal [PF00888] (1-71)
  IPR016159 Cullin repeat-like-containing domain superfamily [SSF74788] (1-72)
  IPR045093 Cullin [PTHR11932] (1-72)